Protein AF-A0AA35WTJ5-F1 (afdb_monomer_lite)

Structure (mmCIF, N/CA/C/O backbone):
data_AF-A0AA35WTJ5-F1
#
_entry.id   AF-A0AA35WTJ5-F1
#
loop_
_atom_site.group_PDB
_atom_site.id
_atom_site.type_symbol
_atom_site.label_atom_id
_atom_site.label_alt_id
_atom_site.label_comp_id
_atom_site.label_asym_id
_atom_site.label_entity_id
_atom_site.label_seq_id
_atom_site.pdbx_PDB_ins_code
_atom_site.Cartn_x
_atom_site.Cartn_y
_atom_site.Cartn_z
_atom_site.occupancy
_atom_site.B_iso_or_equiv
_atom_site.auth_seq_id
_atom_site.auth_comp_id
_atom_site.auth_asym_id
_atom_site.auth_atom_id
_atom_site.pdbx_PDB_model_num
ATOM 1 N N . MET A 1 1 ? 44.043 2.961 -10.944 1.00 50.78 1 MET A N 1
ATOM 2 C CA . MET A 1 1 ? 43.801 2.018 -9.835 1.00 50.78 1 MET A CA 1
ATOM 3 C C . MET A 1 1 ? 44.140 2.770 -8.561 1.00 50.78 1 MET A C 1
ATOM 5 O O . MET A 1 1 ? 45.284 3.173 -8.430 1.00 50.78 1 MET A O 1
ATOM 9 N N . VAL A 1 2 ? 43.153 3.090 -7.725 1.00 57.56 2 VAL A N 1
ATOM 10 C CA . VAL A 1 2 ? 43.364 3.704 -6.405 1.00 57.56 2 VAL A CA 1
ATOM 11 C C . VAL A 1 2 ? 42.423 2.985 -5.453 1.00 57.56 2 VAL A C 1
ATOM 13 O O . VAL A 1 2 ? 41.204 3.098 -5.578 1.00 57.56 2 VAL A O 1
ATOM 16 N N . GLU A 1 3 ? 43.023 2.190 -4.579 1.00 50.84 3 GLU A N 1
ATOM 17 C CA . GLU A 1 3 ? 42.400 1.591 -3.408 1.00 50.84 3 GLU A CA 1
ATOM 18 C C . GLU A 1 3 ? 41.961 2.717 -2.459 1.00 50.84 3 GLU A C 1
ATOM 20 O O . GLU A 1 3 ? 42.719 3.651 -2.196 1.00 50.84 3 GLU A O 1
ATOM 25 N N . ARG A 1 4 ? 40.717 2.663 -1.978 1.00 47.78 4 ARG A N 1
ATOM 26 C CA . ARG A 1 4 ? 40.232 3.489 -0.867 1.00 47.78 4 ARG A CA 1
ATOM 27 C C . ARG A 1 4 ? 39.766 2.540 0.227 1.00 47.78 4 ARG A C 1
ATOM 29 O O . ARG A 1 4 ? 38.769 1.846 0.047 1.00 47.78 4 ARG A O 1
ATOM 36 N N . GLU A 1 5 ? 40.529 2.502 1.312 1.00 46.56 5 GLU A N 1
ATOM 37 C CA . GLU A 1 5 ? 40.186 1.806 2.551 1.00 46.56 5 GLU A CA 1
ATOM 38 C C . GLU A 1 5 ? 38.901 2.396 3.170 1.00 46.56 5 GLU A C 1
ATOM 40 O O . GLU A 1 5 ? 38.706 3.616 3.118 1.00 46.56 5 GLU A O 1
ATOM 45 N N . PRO A 1 6 ? 38.010 1.570 3.745 1.00 48.75 6 PRO A N 1
ATOM 46 C CA . PRO A 1 6 ? 36.928 2.047 4.594 1.00 48.75 6 PRO A CA 1
ATOM 47 C C . PRO A 1 6 ? 37.474 2.346 5.99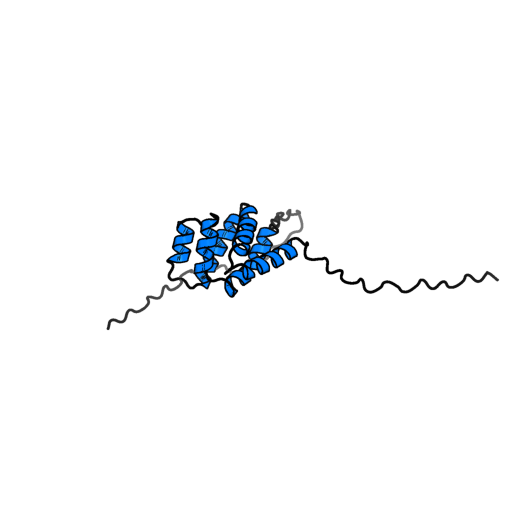9 1.00 48.75 6 PRO A C 1
ATOM 49 O O . PRO A 1 6 ? 37.915 1.438 6.696 1.00 48.75 6 PRO A O 1
ATOM 52 N N . GLU A 1 7 ? 37.447 3.610 6.429 1.00 51.72 7 GLU A N 1
ATOM 53 C CA . GLU A 1 7 ? 37.733 3.950 7.828 1.00 51.72 7 GLU A CA 1
ATOM 54 C C . GLU A 1 7 ? 36.606 3.441 8.746 1.00 51.72 7 GLU A C 1
ATOM 56 O O . GLU A 1 7 ? 35.436 3.811 8.615 1.00 51.72 7 GLU A O 1
ATOM 61 N N . ASP A 1 8 ? 37.011 2.571 9.671 1.00 55.59 8 ASP A N 1
ATOM 62 C CA . ASP A 1 8 ? 36.249 1.937 10.743 1.00 55.59 8 ASP A CA 1
ATOM 63 C C . ASP A 1 8 ?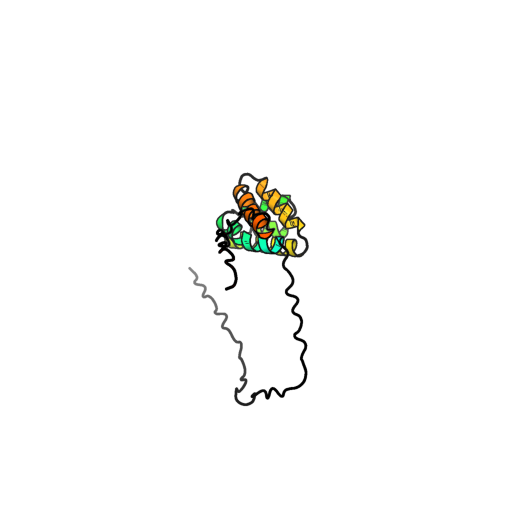 35.758 2.973 11.772 1.00 55.59 8 ASP A C 1
ATOM 65 O O . ASP A 1 8 ? 36.539 3.594 12.500 1.00 55.59 8 ASP A O 1
ATOM 69 N N . LEU A 1 9 ? 34.438 3.157 11.867 1.00 45.19 9 LEU A N 1
ATOM 70 C CA . LEU A 1 9 ? 33.807 3.988 12.896 1.00 45.19 9 LEU A CA 1
ATOM 71 C C . LEU A 1 9 ? 33.665 3.172 14.194 1.00 45.19 9 LEU A C 1
ATOM 73 O O . LEU A 1 9 ? 32.575 2.752 14.588 1.00 45.19 9 LEU A O 1
ATOM 77 N N . GLU A 1 10 ? 34.797 2.917 14.849 1.00 56.75 10 GLU A N 1
ATOM 78 C CA . GLU A 1 10 ? 34.858 2.155 16.094 1.00 56.75 10 GLU A CA 1
ATOM 79 C C . GLU A 1 10 ? 34.040 2.803 17.227 1.00 56.75 10 GLU A C 1
ATOM 81 O O . GLU A 1 10 ? 34.164 3.971 17.612 1.00 56.75 10 GLU A O 1
ATOM 86 N N . GLN A 1 11 ? 33.197 1.953 17.792 1.00 57.78 11 GLN A N 1
ATOM 87 C CA . GLN A 1 11 ? 32.188 2.175 18.806 1.00 57.78 11 GLN A CA 1
ATOM 88 C C . GLN A 1 11 ? 32.827 2.480 20.176 1.00 57.78 11 GLN A C 1
ATOM 90 O O . GLN A 1 11 ? 33.351 1.599 20.854 1.00 57.78 11 GLN A O 1
ATOM 95 N N . ARG A 1 12 ? 32.745 3.731 20.648 1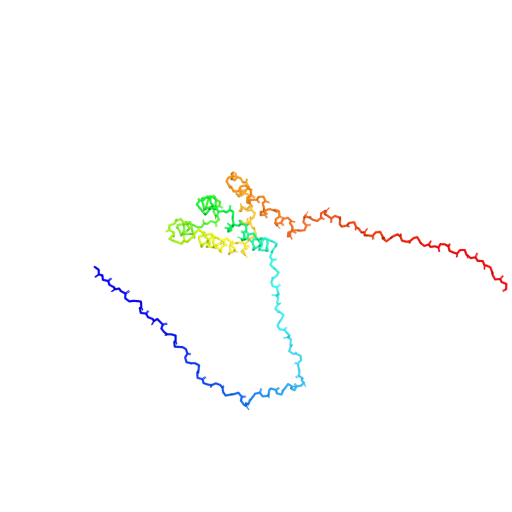.00 53.59 12 ARG A N 1
ATOM 96 C CA . ARG A 1 12 ? 33.168 4.118 22.010 1.00 53.59 12 ARG A CA 1
ATOM 97 C C . ARG A 1 12 ? 32.007 4.654 22.838 1.00 53.59 12 ARG A C 1
ATOM 99 O O . ARG A 1 12 ? 31.903 5.852 23.083 1.00 53.59 12 ARG A O 1
ATOM 106 N N . VAL A 1 13 ? 31.195 3.750 23.378 1.00 60.97 13 VAL A N 1
ATOM 107 C CA . VAL A 1 13 ? 30.380 4.051 24.565 1.00 60.97 13 VAL A CA 1
ATOM 108 C C . VAL A 1 13 ? 30.991 3.314 25.753 1.00 60.97 13 VAL A C 1
ATOM 110 O O . VAL A 1 13 ? 30.743 2.136 25.990 1.00 60.97 13 VAL A O 1
ATOM 113 N N . LYS A 1 14 ? 31.848 4.025 26.493 1.00 52.22 14 LYS A N 1
ATOM 114 C CA . LYS A 1 14 ? 32.381 3.586 27.788 1.00 52.22 14 LYS A CA 1
ATOM 115 C C . LYS A 1 14 ? 31.251 3.601 28.822 1.00 52.22 14 LYS A C 1
ATOM 117 O O . LYS A 1 14 ? 30.950 4.656 29.376 1.00 52.22 14 LYS A O 1
ATOM 122 N N . PHE A 1 15 ? 30.673 2.446 29.141 1.00 56.62 15 PHE A N 1
ATOM 123 C CA . PHE A 1 15 ? 29.900 2.295 30.374 1.00 56.62 15 PHE A CA 1
ATOM 124 C C . PHE A 1 15 ? 30.873 2.254 31.559 1.00 56.62 15 PHE A C 1
ATOM 126 O O . PHE A 1 15 ? 31.563 1.264 31.795 1.00 56.62 15 PHE A O 1
ATOM 133 N N . LYS A 1 16 ? 30.981 3.379 32.277 1.00 56.12 16 LYS A N 1
ATOM 134 C CA . LYS A 1 16 ? 31.644 3.434 33.585 1.00 56.12 16 LYS A CA 1
ATOM 135 C C . LYS A 1 16 ? 30.799 2.655 34.598 1.00 56.12 16 LYS A C 1
ATOM 137 O O . LYS A 1 16 ? 29.579 2.767 34.606 1.00 56.12 16 LYS A O 1
ATOM 142 N N . GLY A 1 17 ? 31.487 1.858 35.411 1.00 54.19 17 GLY A N 1
ATOM 143 C CA . GLY A 1 17 ? 30.931 0.799 36.244 1.00 54.19 17 GLY A CA 1
ATOM 144 C C . GLY A 1 17 ? 29.786 1.193 37.174 1.00 54.19 17 GLY A C 1
ATOM 145 O O . GLY A 1 17 ? 29.870 2.165 37.923 1.00 54.19 17 GLY A O 1
ATOM 146 N N . VAL A 1 18 ? 28.770 0.335 37.189 1.00 53.03 18 VAL A N 1
ATOM 147 C CA . VAL A 1 18 ? 27.834 0.179 38.302 1.00 53.03 18 VAL A CA 1
ATOM 148 C C . VAL A 1 18 ? 28.217 -1.131 38.992 1.00 53.03 18 VAL A C 1
ATOM 150 O O . VAL A 1 18 ? 28.192 -2.190 38.368 1.00 53.03 18 VAL A O 1
ATOM 153 N N . LYS A 1 19 ? 28.660 -1.051 40.252 1.00 59.91 19 LYS A N 1
ATOM 154 C CA . LYS A 1 19 ? 28.997 -2.225 41.072 1.00 59.91 19 LYS A CA 1
ATOM 155 C C . LYS A 1 19 ? 27.700 -2.937 41.508 1.00 59.91 19 LYS A C 1
ATOM 157 O O . LYS A 1 19 ? 26.795 -2.247 41.974 1.00 59.91 19 LYS A O 1
ATOM 162 N N . PRO A 1 20 ? 27.597 -4.273 41.403 1.00 57.00 20 PRO A N 1
ATOM 163 C CA . PRO A 1 20 ? 26.358 -5.016 41.642 1.00 57.00 20 PRO A CA 1
ATOM 164 C C . PRO A 1 20 ? 26.202 -5.533 43.087 1.00 57.00 20 PRO A C 1
ATOM 166 O O . PRO A 1 20 ? 25.668 -6.619 43.276 1.00 57.00 20 PRO A O 1
ATOM 169 N N . GLU A 1 21 ? 26.671 -4.811 44.111 1.00 51.47 21 GLU A N 1
ATOM 170 C CA . GLU A 1 21 ? 26.724 -5.363 45.484 1.00 51.47 21 GLU A CA 1
ATOM 171 C C . GLU A 1 21 ? 25.869 -4.650 46.544 1.00 51.47 21 GLU A C 1
ATOM 173 O O . GLU A 1 21 ? 25.900 -5.056 47.695 1.00 51.47 21 GLU A O 1
ATOM 178 N N . ASP A 1 22 ? 25.023 -3.674 46.195 1.00 47.41 22 ASP A N 1
ATOM 179 C CA . ASP A 1 22 ? 24.216 -2.976 47.219 1.00 47.41 22 ASP A CA 1
ATOM 180 C C . ASP A 1 22 ? 22.834 -2.502 46.733 1.00 47.41 22 ASP A C 1
ATOM 182 O O . ASP A 1 22 ? 22.426 -1.355 46.909 1.00 47.41 22 ASP A O 1
ATOM 186 N N . SER A 1 23 ? 22.052 -3.369 46.088 1.00 43.19 23 SER A N 1
ATOM 187 C CA . SER A 1 23 ? 20.638 -3.052 45.814 1.00 43.19 23 SER A CA 1
ATOM 188 C C . SER A 1 23 ? 19.716 -4.250 45.992 1.00 43.19 23 SER A C 1
ATOM 190 O O . SER A 1 23 ? 18.907 -4.592 45.134 1.00 43.19 23 SER A O 1
ATOM 192 N N . CYS A 1 24 ? 19.785 -4.855 47.177 1.00 54.97 24 CYS A N 1
ATOM 193 C CA . CYS A 1 24 ? 18.631 -5.550 47.735 1.00 54.97 24 CYS A CA 1
ATOM 194 C C . CYS A 1 24 ? 17.547 -4.509 48.047 1.00 54.97 24 CYS A C 1
ATOM 196 O O . CYS A 1 24 ? 17.547 -3.880 49.106 1.00 54.97 24 CYS A O 1
ATOM 198 N N . ILE A 1 25 ? 16.613 -4.311 47.117 1.00 53.78 25 ILE A N 1
ATOM 199 C CA . ILE A 1 25 ? 15.419 -3.502 47.364 1.00 53.78 25 ILE A CA 1
ATOM 200 C C . ILE A 1 25 ? 14.558 -4.270 48.375 1.00 53.78 25 ILE A C 1
ATOM 202 O O . ILE A 1 25 ? 13.895 -5.251 48.039 1.00 53.78 25 ILE A O 1
ATOM 206 N N . ARG A 1 26 ? 14.562 -3.834 49.640 1.00 51.00 26 ARG A N 1
ATOM 207 C CA . ARG A 1 26 ? 13.552 -4.238 50.626 1.00 51.00 26 ARG A CA 1
ATOM 208 C C . ARG A 1 26 ? 12.206 -3.686 50.163 1.00 51.00 26 ARG A C 1
ATOM 210 O O . ARG A 1 26 ? 11.901 -2.522 50.402 1.00 51.00 26 ARG A O 1
ATOM 217 N N . ILE A 1 27 ? 11.390 -4.516 49.518 1.00 48.34 27 ILE A N 1
ATOM 218 C CA . ILE A 1 27 ? 9.986 -4.187 49.258 1.00 48.34 27 ILE A CA 1
ATOM 219 C C . ILE A 1 27 ? 9.243 -4.306 50.593 1.00 48.34 27 ILE A C 1
ATOM 221 O O . ILE A 1 27 ? 8.704 -5.354 50.949 1.00 48.34 27 ILE A O 1
ATOM 225 N N . THR A 1 28 ? 9.262 -3.235 51.384 1.00 50.41 28 THR A N 1
ATOM 226 C CA . THR A 1 28 ? 8.400 -3.108 52.554 1.00 50.41 28 THR A CA 1
ATOM 227 C C . THR A 1 28 ? 6.977 -2.824 52.085 1.00 50.41 28 THR A C 1
ATOM 229 O O . THR A 1 28 ? 6.657 -1.823 51.449 1.00 50.41 28 THR A O 1
ATOM 232 N N . ARG A 1 29 ? 6.108 -3.779 52.395 1.00 62.91 29 ARG A N 1
ATOM 233 C CA . ARG A 1 29 ? 4.653 -3.747 52.269 1.00 62.91 29 ARG A CA 1
ATOM 234 C C . ARG A 1 29 ? 4.090 -2.444 52.859 1.00 62.91 29 ARG A C 1
ATOM 236 O O . ARG A 1 29 ? 4.004 -2.362 54.079 1.00 62.91 29 ARG A O 1
ATOM 243 N N . SER A 1 30 ? 3.726 -1.452 52.032 1.00 51.50 30 SER A N 1
ATOM 244 C CA . SER A 1 30 ? 2.616 -0.486 52.243 1.00 51.50 30 SER A CA 1
ATOM 245 C C . SER A 1 30 ? 2.663 0.716 51.288 1.00 51.50 30 SER A C 1
ATOM 247 O O . SER A 1 30 ? 3.357 1.695 51.538 1.00 51.50 30 SER A O 1
ATOM 249 N N . LYS A 1 31 ? 1.851 0.638 50.231 1.00 47.53 31 LYS A N 1
ATOM 250 C CA . LYS A 1 31 ? 0.993 1.673 49.613 1.00 47.53 31 LYS A CA 1
ATOM 251 C C . LYS A 1 31 ? 0.785 1.242 48.169 1.00 47.53 31 LYS A C 1
ATOM 253 O O . LYS A 1 31 ? 1.738 1.118 47.412 1.00 47.53 31 LYS A O 1
ATOM 258 N N . SER A 1 32 ? -0.466 0.941 47.840 1.00 50.41 32 SER A N 1
ATOM 259 C CA . SER A 1 32 ? -0.913 0.563 46.505 1.00 50.41 32 SER A CA 1
ATOM 260 C C . SER A 1 32 ? -0.488 1.648 45.514 1.00 50.41 32 SER A C 1
ATOM 262 O O . SER A 1 32 ? -1.122 2.698 45.430 1.00 50.41 32 SER A O 1
ATOM 264 N N . VAL A 1 33 ? 0.623 1.423 44.814 1.00 48.91 33 VAL A N 1
ATOM 265 C CA . VAL A 1 33 ? 1.014 2.228 43.662 1.00 48.91 33 VAL A CA 1
ATOM 266 C C . VAL A 1 33 ? -0.005 1.880 42.592 1.00 48.91 33 VAL A C 1
ATOM 268 O O . VAL A 1 33 ? -0.063 0.736 42.142 1.00 48.91 33 VAL A O 1
ATOM 271 N N . ALA A 1 34 ? -0.870 2.838 42.261 1.00 50.34 34 ALA A N 1
ATOM 272 C CA . ALA A 1 34 ? -1.707 2.739 41.082 1.00 50.34 34 ALA A CA 1
ATOM 273 C C . ALA A 1 34 ? -0.783 2.390 39.914 1.00 50.34 34 ALA A C 1
ATOM 275 O O . ALA A 1 34 ? 0.120 3.162 39.584 1.00 50.34 34 ALA A O 1
ATOM 276 N N . LEU A 1 35 ? -0.970 1.197 39.346 1.00 50.41 35 LEU A N 1
ATOM 277 C CA . LEU A 1 35 ? -0.385 0.861 38.060 1.00 50.41 35 LEU A CA 1
ATOM 278 C C . LEU A 1 35 ? -0.728 2.032 37.133 1.00 50.41 35 LEU A C 1
ATOM 280 O O . LEU A 1 35 ? -1.912 2.383 37.058 1.00 50.41 35 LEU A O 1
ATOM 284 N N . PRO A 1 36 ? 0.251 2.686 36.480 1.00 41.53 36 PRO A N 1
ATOM 285 C CA . PRO A 1 36 ? -0.085 3.608 35.417 1.00 41.53 36 PRO A CA 1
ATOM 286 C C . PRO A 1 36 ? -0.943 2.808 34.445 1.00 41.53 36 PRO A C 1
ATOM 288 O O . PRO A 1 36 ? -0.517 1.774 33.929 1.00 41.53 36 PRO A O 1
ATOM 291 N N . ASN A 1 37 ? -2.195 3.233 34.301 1.00 42.34 37 ASN A N 1
ATOM 292 C CA . ASN A 1 37 ? -3.131 2.685 33.345 1.00 42.34 37 ASN A CA 1
ATOM 293 C C . ASN A 1 37 ? -2.541 3.010 31.973 1.00 42.34 37 ASN A C 1
ATOM 295 O O . ASN A 1 37 ? -2.805 4.074 31.416 1.00 42.34 37 ASN A O 1
ATOM 299 N N . ILE A 1 38 ? -1.650 2.146 31.480 1.00 47.09 38 ILE A N 1
ATOM 300 C CA . ILE A 1 38 ? -1.222 2.144 30.091 1.00 47.09 38 ILE A CA 1
ATOM 301 C C . ILE A 1 38 ? -2.501 1.796 29.345 1.00 47.09 38 ILE A C 1
ATOM 303 O O . ILE A 1 38 ? -2.830 0.623 29.159 1.00 47.09 38 ILE A O 1
ATOM 307 N N . GLN A 1 39 ? -3.265 2.841 29.004 1.00 43.25 39 GLN A N 1
ATOM 308 C CA . GLN A 1 39 ? -4.254 2.814 27.948 1.00 43.25 39 GLN A CA 1
ATOM 309 C C . GLN A 1 39 ? -3.539 2.166 26.776 1.00 43.25 39 GLN A C 1
ATOM 311 O O . GLN A 1 39 ? -2.713 2.775 26.100 1.00 43.25 39 GLN A O 1
ATOM 316 N N . SER A 1 40 ? -3.802 0.877 26.611 1.00 48.81 40 SER A N 1
ATOM 317 C CA . SER A 1 40 ? -3.472 0.137 25.417 1.00 48.81 40 SER A CA 1
ATOM 318 C C . SER A 1 40 ? -4.306 0.820 24.348 1.00 48.81 40 SER A C 1
ATOM 320 O O . SER A 1 40 ? -5.502 0.551 24.245 1.00 48.81 40 SER A O 1
ATOM 322 N N . GLY A 1 41 ? -3.722 1.830 23.695 1.00 50.97 41 GLY A N 1
ATOM 323 C CA . GLY A 1 41 ? -4.385 2.626 22.674 1.00 50.97 41 GLY A CA 1
ATOM 324 C C . GLY A 1 41 ? -4.966 1.653 21.669 1.00 50.97 41 GLY A C 1
ATOM 325 O O . GLY A 1 41 ? -4.221 0.932 21.008 1.00 50.97 41 GLY A O 1
ATOM 326 N N . GLN A 1 42 ? -6.291 1.537 21.655 1.00 69.88 42 GLN A N 1
ATOM 327 C CA . GLN A 1 42 ? -6.968 0.583 20.796 1.00 69.88 42 GLN A CA 1
ATOM 328 C C . GLN A 1 42 ? -6.659 0.988 19.357 1.00 69.88 42 GLN A C 1
ATOM 330 O O . GLN A 1 42 ? -7.126 2.024 18.891 1.00 69.88 42 GLN A O 1
ATOM 335 N N . MET A 1 43 ? -5.817 0.205 18.680 1.00 72.25 43 MET A N 1
ATOM 336 C CA . MET A 1 43 ? -5.529 0.424 17.268 1.00 72.25 43 MET A CA 1
ATOM 337 C C . MET A 1 43 ? -6.824 0.285 16.475 1.00 72.25 43 MET A C 1
ATOM 339 O O . MET A 1 43 ? -7.567 -0.691 16.662 1.00 72.25 43 MET A O 1
ATOM 343 N N . SER A 1 44 ? -7.076 1.239 15.580 1.00 86.88 44 SER A N 1
ATOM 344 C CA . SER A 1 44 ? -8.247 1.181 14.712 1.00 86.88 44 SER A CA 1
ATOM 345 C C . SER A 1 44 ? -8.200 -0.072 13.835 1.00 86.88 44 SER A C 1
ATOM 347 O O . SER A 1 44 ? -7.145 -0.686 13.629 1.00 86.88 44 SER A O 1
ATOM 349 N N . VAL A 1 45 ? -9.363 -0.480 13.328 1.00 87.06 45 VAL A N 1
ATOM 350 C CA . VAL A 1 45 ? -9.466 -1.635 12.428 1.00 87.06 45 VAL A CA 1
ATOM 351 C C . VAL A 1 45 ? -8.623 -1.400 11.172 1.00 87.06 45 VAL A C 1
ATOM 353 O O . VAL A 1 45 ? -7.901 -2.293 10.743 1.00 87.06 45 VAL A O 1
ATOM 356 N N . GLU A 1 46 ? -8.621 -0.173 10.649 1.00 89.19 46 GLU A N 1
ATOM 357 C CA . GLU A 1 46 ? -7.823 0.257 9.499 1.00 89.19 46 GLU A CA 1
ATOM 358 C C . GLU A 1 46 ? -6.326 0.144 9.784 1.00 89.19 46 GLU A C 1
ATOM 360 O O . GLU A 1 46 ? -5.588 -0.375 8.955 1.00 89.19 46 GLU A O 1
ATOM 365 N N . GLN A 1 47 ? -5.861 0.567 10.965 1.00 86.69 47 GLN A N 1
ATOM 366 C CA . GLN A 1 47 ? -4.449 0.449 11.336 1.00 86.69 47 GLN A CA 1
ATOM 367 C C . GLN A 1 47 ? -4.014 -1.017 11.472 1.00 86.69 47 GLN A C 1
ATOM 369 O O . GLN A 1 47 ? -2.925 -1.386 11.025 1.00 86.69 47 GLN A O 1
ATOM 374 N N . ARG A 1 48 ? -4.854 -1.870 12.076 1.00 86.75 48 ARG A N 1
ATOM 375 C CA . ARG A 1 48 ? -4.578 -3.311 12.201 1.00 86.75 48 ARG A CA 1
ATOM 376 C C . ARG A 1 48 ? -4.557 -3.998 10.840 1.00 86.75 48 ARG A C 1
ATOM 378 O O . ARG A 1 48 ? -3.598 -4.709 10.535 1.00 86.75 48 ARG A O 1
ATOM 385 N N . ALA A 1 49 ? -5.560 -3.730 10.008 1.00 89.69 49 ALA A N 1
ATOM 386 C CA . ALA A 1 49 ? -5.630 -4.240 8.647 1.00 89.69 49 ALA A CA 1
ATOM 387 C C . ALA A 1 49 ? -4.425 -3.772 7.826 1.00 89.69 49 ALA A C 1
ATOM 389 O O . ALA A 1 49 ? -3.763 -4.597 7.199 1.00 89.69 49 ALA A O 1
ATOM 390 N N . PHE A 1 50 ? -4.069 -2.486 7.894 1.00 90.81 50 PHE A N 1
ATOM 391 C CA . PHE A 1 50 ? -2.930 -1.930 7.169 1.00 90.81 50 PHE A CA 1
ATOM 392 C C . PHE A 1 50 ? -1.621 -2.638 7.527 1.00 90.81 50 PHE A C 1
ATOM 394 O O . PHE A 1 50 ? -0.924 -3.106 6.628 1.00 90.81 50 PHE A O 1
ATOM 401 N N . ARG A 1 51 ? -1.337 -2.846 8.821 1.00 89.81 51 ARG A N 1
ATOM 402 C CA . ARG A 1 51 ? -0.143 -3.593 9.254 1.00 89.81 51 ARG A CA 1
ATOM 403 C C . ARG A 1 51 ? -0.111 -5.025 8.734 1.00 89.81 51 ARG A C 1
ATOM 405 O O . ARG A 1 51 ? 0.944 -5.490 8.310 1.00 89.81 51 ARG A O 1
ATOM 412 N N . ARG A 1 52 ? -1.250 -5.723 8.726 1.00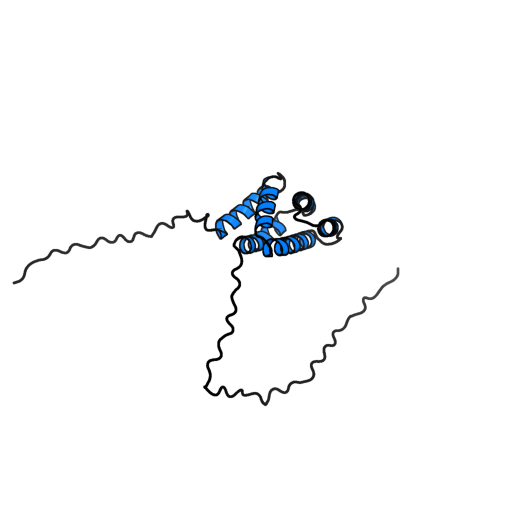 89.88 52 ARG A N 1
ATOM 413 C CA . ARG A 1 52 ? -1.346 -7.078 8.155 1.00 89.88 52 ARG A CA 1
ATOM 414 C C . ARG A 1 52 ? -1.147 -7.083 6.637 1.00 89.88 52 ARG A C 1
ATOM 416 O O . ARG A 1 52 ? -0.611 -8.045 6.095 1.00 89.88 52 ARG A O 1
ATOM 423 N N . CYS A 1 53 ? -1.525 -6.005 5.956 1.00 90.94 53 CYS A N 1
ATOM 424 C CA . CYS A 1 53 ? -1.382 -5.866 4.510 1.00 90.94 53 CYS A CA 1
ATOM 425 C C . CYS A 1 53 ? 0.049 -5.552 4.055 1.00 90.94 53 CYS A C 1
ATOM 427 O O . CYS A 1 53 ? 0.336 -5.733 2.875 1.00 90.94 53 CYS A O 1
ATOM 429 N N . HIS A 1 54 ? 0.965 -5.141 4.945 1.00 90.94 54 HIS A N 1
ATOM 430 C CA . HIS A 1 54 ? 2.353 -4.810 4.578 1.00 90.94 54 HIS A CA 1
ATOM 431 C C . HIS A 1 54 ? 3.038 -5.927 3.782 1.00 90.94 54 HIS A C 1
ATOM 433 O O . HIS A 1 54 ? 3.706 -5.653 2.789 1.00 90.94 54 HIS A O 1
ATOM 439 N N . GLN A 1 55 ? 2.834 -7.186 4.177 1.00 88.94 55 GLN A N 1
ATOM 440 C CA . GLN A 1 55 ? 3.416 -8.325 3.469 1.00 88.94 55 GLN A CA 1
ATOM 441 C C . GLN A 1 55 ? 2.871 -8.450 2.036 1.00 88.94 55 GLN A C 1
ATOM 443 O O . GLN A 1 55 ? 3.617 -8.748 1.112 1.00 88.94 55 GLN A O 1
ATOM 448 N N . VAL A 1 56 ? 1.585 -8.147 1.827 1.00 90.44 56 VAL A N 1
ATOM 449 C CA . VAL A 1 56 ? 0.950 -8.181 0.498 1.00 90.44 56 VAL A CA 1
ATOM 450 C C . VAL A 1 56 ? 1.571 -7.140 -0.435 1.00 90.44 56 VAL A C 1
ATOM 452 O O . VAL A 1 56 ? 1.781 -7.431 -1.611 1.00 90.44 56 VAL A O 1
ATOM 455 N N . PHE A 1 57 ? 1.900 -5.955 0.087 1.00 89.50 57 PHE A N 1
ATOM 456 C CA . PHE A 1 57 ? 2.599 -4.923 -0.678 1.00 89.50 57 PHE A CA 1
ATOM 457 C C . PHE A 1 57 ? 4.030 -5.335 -1.030 1.00 89.50 57 PHE A C 1
ATOM 459 O O . PHE A 1 57 ? 4.446 -5.141 -2.166 1.00 89.50 57 PHE A O 1
ATOM 466 N N . HIS A 1 58 ? 4.766 -5.935 -0.093 1.00 88.62 58 HIS A N 1
ATOM 467 C CA . HIS A 1 58 ? 6.139 -6.387 -0.346 1.00 88.62 58 HIS A CA 1
ATOM 468 C C . HIS A 1 58 ? 6.224 -7.521 -1.374 1.00 88.62 58 HIS A C 1
ATOM 470 O O . HIS A 1 58 ? 7.159 -7.544 -2.167 1.00 88.62 58 HIS A O 1
ATOM 476 N N . ASP A 1 59 ? 5.255 -8.437 -1.382 1.00 85.69 59 ASP A N 1
ATOM 477 C CA . ASP A 1 59 ? 5.310 -9.632 -2.234 1.00 85.69 59 ASP A CA 1
ATOM 478 C C . ASP A 1 59 ? 4.690 -9.436 -3.623 1.00 85.69 59 ASP A C 1
ATOM 480 O O . ASP A 1 59 ? 4.965 -10.213 -4.536 1.00 85.69 59 ASP A O 1
ATOM 484 N N . GLY A 1 60 ? 3.789 -8.462 -3.777 1.00 80.00 60 GLY A N 1
ATOM 485 C CA . GLY A 1 60 ? 2.895 -8.397 -4.936 1.00 80.00 60 GLY A CA 1
ATOM 486 C C . GLY A 1 60 ? 2.836 -7.058 -5.654 1.00 80.00 60 GLY A C 1
ATOM 487 O O . GLY A 1 60 ? 2.041 -6.937 -6.583 1.00 80.00 60 GLY A O 1
ATOM 488 N N . VAL A 1 61 ? 3.606 -6.053 -5.229 1.00 87.38 61 VAL A N 1
ATOM 489 C CA . VAL A 1 61 ? 3.474 -4.693 -5.759 1.00 87.38 61 VAL A CA 1
ATOM 490 C C . VAL A 1 61 ? 4.801 -4.153 -6.264 1.00 87.38 61 VAL A C 1
ATOM 492 O O . VAL A 1 61 ? 5.757 -4.000 -5.511 1.00 87.38 61 VAL A O 1
ATOM 495 N N . ASP A 1 62 ? 4.814 -3.778 -7.541 1.00 89.06 62 ASP A N 1
ATOM 496 C CA . ASP A 1 62 ? 5.876 -2.953 -8.102 1.00 89.06 62 ASP A CA 1
ATOM 497 C C . ASP A 1 62 ? 5.678 -1.483 -7.666 1.00 89.06 62 ASP A C 1
ATOM 499 O O . ASP A 1 62 ? 4.620 -0.893 -7.936 1.00 89.06 62 ASP A O 1
ATOM 503 N N . PRO A 1 63 ? 6.672 -0.854 -7.009 1.00 88.88 63 PRO A N 1
ATOM 504 C CA . PRO A 1 63 ? 6.584 0.541 -6.587 1.00 88.88 63 PRO A CA 1
ATOM 505 C C . PRO A 1 63 ? 6.363 1.501 -7.761 1.00 88.88 63 PRO A C 1
ATOM 507 O O . PRO A 1 63 ? 5.704 2.528 -7.586 1.00 88.88 63 PRO A O 1
ATOM 510 N N . SER A 1 64 ? 6.852 1.175 -8.960 1.00 88.75 64 SER A N 1
ATOM 511 C CA . SER A 1 64 ? 6.691 2.025 -10.150 1.00 88.75 64 SER A CA 1
ATOM 512 C C . SER A 1 64 ? 5.229 2.116 -10.593 1.00 88.75 64 SER A C 1
ATOM 514 O O . SER A 1 64 ? 4.788 3.167 -11.055 1.00 88.75 64 SER A O 1
ATOM 516 N N . SER A 1 65 ? 4.464 1.047 -10.374 1.00 89.69 65 SER A N 1
ATOM 517 C CA . SER A 1 65 ? 3.021 0.982 -10.617 1.00 89.69 65 SER A CA 1
ATOM 518 C C . SER A 1 65 ? 2.201 1.574 -9.461 1.00 89.69 65 SER A C 1
ATOM 520 O O . SER A 1 65 ? 1.167 2.197 -9.685 1.00 89.69 65 SER A O 1
ATOM 522 N N . LEU A 1 66 ? 2.667 1.433 -8.216 1.00 91.12 66 LEU A N 1
ATOM 523 C CA . LEU A 1 66 ? 1.955 1.900 -7.019 1.00 91.12 66 LEU A CA 1
ATOM 524 C C . LEU A 1 66 ? 2.020 3.420 -6.816 1.00 91.12 66 LEU A C 1
ATOM 526 O O . LEU A 1 66 ? 1.015 4.052 -6.482 1.00 91.12 66 LEU A O 1
ATOM 530 N N . VAL A 1 67 ? 3.200 4.020 -6.984 1.00 92.38 67 VAL A N 1
ATOM 531 C CA . VAL A 1 67 ? 3.433 5.439 -6.668 1.00 92.38 67 VAL A CA 1
ATOM 532 C C . VAL A 1 67 ? 2.527 6.386 -7.466 1.00 92.38 67 VAL A C 1
ATOM 534 O O . VAL A 1 67 ? 1.949 7.283 -6.845 1.00 92.38 67 VAL A O 1
ATOM 537 N N . PRO A 1 68 ? 2.345 6.227 -8.795 1.00 91.62 68 PRO A N 1
ATOM 538 C CA . PRO A 1 68 ? 1.453 7.091 -9.568 1.00 91.62 68 PRO A CA 1
ATOM 539 C C . PRO A 1 68 ? 0.009 7.043 -9.064 1.00 91.62 68 PRO A C 1
ATOM 541 O O . PRO A 1 68 ? -0.639 8.083 -8.945 1.00 91.62 68 PRO A O 1
ATOM 544 N N . VAL A 1 69 ? -0.468 5.849 -8.705 1.00 92.06 69 VAL A N 1
ATOM 545 C CA . VAL A 1 69 ? -1.833 5.616 -8.223 1.00 92.06 69 VAL A CA 1
ATOM 546 C C . VAL A 1 69 ? -2.051 6.328 -6.894 1.00 92.06 69 VAL A C 1
ATOM 548 O O . VAL A 1 69 ? -2.963 7.147 -6.774 1.00 92.06 69 VAL A O 1
ATOM 551 N N . LEU A 1 70 ? -1.174 6.102 -5.915 1.00 92.56 70 LEU A N 1
ATOM 552 C CA . LEU A 1 70 ? -1.275 6.747 -4.604 1.00 92.56 70 LEU A CA 1
ATOM 553 C C . LEU A 1 70 ? -1.125 8.272 -4.694 1.00 92.56 70 LEU A C 1
ATOM 555 O O . LEU A 1 70 ? -1.844 9.009 -4.016 1.00 92.56 70 LEU A O 1
ATOM 559 N N . TYR A 1 71 ? -0.235 8.761 -5.559 1.00 93.69 71 TYR A N 1
ATOM 560 C CA . TYR A 1 71 ? -0.062 10.194 -5.784 1.00 93.69 71 TYR A CA 1
ATOM 561 C C . TYR A 1 71 ? -1.304 10.838 -6.414 1.00 93.69 71 TYR A C 1
ATOM 563 O O . TYR A 1 71 ? -1.740 11.893 -5.957 1.00 93.69 71 TYR A O 1
ATOM 571 N N . SER A 1 72 ? -1.934 10.179 -7.394 1.00 92.50 72 SER A N 1
ATOM 572 C CA . SER A 1 72 ? -3.163 10.671 -8.039 1.00 92.50 72 SER A CA 1
ATOM 573 C C . SER A 1 72 ? -4.333 10.844 -7.063 1.00 92.50 72 SER A C 1
ATOM 575 O O . SER A 1 72 ? -5.211 11.675 -7.283 1.00 92.50 72 SER A O 1
ATOM 577 N N . LYS A 1 73 ? -4.331 10.087 -5.959 1.00 92.19 73 LYS A N 1
ATOM 578 C CA . LYS A 1 73 ? -5.324 10.166 -4.878 1.00 92.19 73 LYS A CA 1
ATOM 579 C C . LYS A 1 73 ? -4.881 11.048 -3.709 1.00 92.19 73 LYS A C 1
ATOM 581 O O . LYS A 1 73 ? -5.485 10.994 -2.642 1.00 92.19 73 LYS A O 1
ATOM 586 N N . SER A 1 74 ? -3.812 11.825 -3.890 1.00 91.44 74 SER A N 1
ATOM 587 C CA . SER A 1 74 ? -3.235 12.708 -2.868 1.00 91.44 74 SER A CA 1
ATOM 588 C C . SER A 1 74 ? -2.780 11.982 -1.592 1.00 91.44 74 SER A C 1
ATOM 590 O O . SER A 1 74 ? -2.610 12.602 -0.540 1.00 91.44 74 SER A O 1
ATOM 592 N N . LEU A 1 75 ? -2.528 10.670 -1.675 1.00 91.25 75 LEU A N 1
ATOM 593 C CA . LEU A 1 75 ? -2.038 9.853 -0.559 1.00 91.25 75 LEU A CA 1
ATOM 594 C C . LEU A 1 75 ? -0.522 9.959 -0.364 1.00 91.25 75 LEU A C 1
ATOM 596 O O . LEU A 1 75 ? -0.026 9.574 0.690 1.00 91.25 75 LEU A O 1
ATOM 600 N N . LEU A 1 76 ? 0.195 10.511 -1.345 1.00 92.25 76 LEU A N 1
ATOM 601 C CA . LEU A 1 76 ? 1.622 10.830 -1.270 1.00 92.25 76 LEU A CA 1
ATOM 602 C C . LEU A 1 76 ? 1.839 12.321 -1.525 1.00 92.25 76 LEU A C 1
ATOM 604 O O . LEU A 1 76 ? 1.164 12.917 -2.366 1.00 92.25 76 LEU A O 1
ATOM 608 N N . THR A 1 77 ? 2.777 12.935 -0.806 1.00 91.75 77 THR A N 1
ATOM 609 C CA . THR A 1 77 ? 3.268 14.280 -1.127 1.00 91.75 77 THR A CA 1
ATOM 610 C C . THR A 1 77 ? 4.174 14.230 -2.363 1.00 91.75 77 THR A C 1
ATOM 612 O O . THR A 1 77 ? 4.675 13.159 -2.725 1.00 91.75 77 THR A O 1
ATOM 615 N N . PRO A 1 78 ? 4.426 15.376 -3.024 1.00 91.31 78 PRO A N 1
ATOM 616 C CA . PRO A 1 78 ? 5.413 15.448 -4.099 1.00 91.31 78 PRO A CA 1
ATOM 617 C C . PRO A 1 78 ? 6.789 14.916 -3.675 1.00 91.31 78 PRO A C 1
ATOM 619 O O . PRO A 1 78 ? 7.378 14.127 -4.404 1.00 91.31 78 PRO A O 1
ATOM 622 N N . GLU A 1 79 ? 7.246 15.251 -2.464 1.00 90.56 79 GLU A N 1
ATOM 623 C CA . GLU A 1 79 ? 8.531 14.786 -1.926 1.00 90.56 79 GLU A CA 1
ATOM 624 C C . GLU A 1 79 ? 8.556 13.268 -1.687 1.00 90.56 79 GLU A C 1
ATOM 626 O O . GLU A 1 79 ? 9.547 12.600 -1.980 1.00 90.56 79 GLU A O 1
ATOM 631 N N . GLU A 1 80 ? 7.468 12.698 -1.157 1.00 91.25 80 GLU A N 1
ATOM 632 C CA . GLU A 1 80 ? 7.330 11.250 -0.950 1.00 91.25 80 GLU A CA 1
ATOM 633 C C . GLU A 1 80 ? 7.334 10.505 -2.288 1.00 91.25 80 GLU A C 1
ATOM 635 O O . GLU A 1 80 ? 8.001 9.479 -2.424 1.00 91.25 80 GLU A O 1
ATOM 640 N N . ARG A 1 81 ? 6.653 11.055 -3.301 1.00 91.69 81 ARG A N 1
ATOM 641 C CA . ARG A 1 81 ? 6.685 10.541 -4.674 1.00 91.69 81 ARG A CA 1
ATOM 642 C C . ARG A 1 81 ? 8.091 10.608 -5.263 1.00 91.69 81 ARG A C 1
ATOM 644 O O . ARG A 1 81 ? 8.548 9.624 -5.835 1.00 91.69 81 ARG A O 1
ATOM 651 N N . GLU A 1 82 ? 8.778 11.739 -5.144 1.00 88.69 82 GLU A N 1
ATOM 652 C CA . GLU A 1 82 ? 10.126 11.895 -5.690 1.00 88.69 82 GLU A CA 1
ATOM 653 C C . GLU A 1 82 ? 11.111 10.931 -5.040 1.00 88.69 82 GLU A C 1
ATOM 655 O O . GLU A 1 82 ? 11.855 10.268 -5.761 1.00 88.69 82 GLU A O 1
ATOM 660 N N . LYS A 1 83 ? 11.053 10.773 -3.712 1.00 86.94 83 LYS A N 1
ATOM 661 C CA . LYS A 1 83 ? 11.838 9.768 -2.984 1.00 86.94 83 LYS A CA 1
ATOM 662 C C . LYS A 1 83 ? 11.498 8.355 -3.433 1.00 86.94 83 LYS A C 1
ATOM 664 O O . LYS A 1 83 ? 12.397 7.545 -3.614 1.00 86.94 83 LYS A O 1
ATOM 669 N N . ALA A 1 84 ? 10.224 8.047 -3.647 1.00 86.62 84 ALA A N 1
ATOM 670 C CA . ALA A 1 84 ? 9.827 6.723 -4.098 1.00 86.62 84 ALA A CA 1
ATOM 671 C C . ALA A 1 84 ? 10.226 6.436 -5.557 1.00 86.62 84 ALA A C 1
ATOM 673 O O . ALA A 1 84 ? 10.402 5.274 -5.898 1.00 86.62 84 ALA A O 1
ATOM 674 N N . ILE A 1 85 ? 10.390 7.443 -6.422 1.00 85.38 85 ILE A N 1
ATOM 675 C CA . ILE A 1 85 ? 10.748 7.258 -7.844 1.00 85.38 85 ILE A CA 1
ATOM 676 C C . ILE A 1 85 ? 12.262 7.314 -8.082 1.00 85.38 85 ILE A C 1
ATOM 678 O O . ILE A 1 85 ? 12.781 6.486 -8.822 1.00 85.38 85 ILE A O 1
ATOM 682 N N . HIS A 1 86 ? 12.964 8.270 -7.473 1.00 80.19 86 HIS A N 1
ATOM 683 C CA . HIS A 1 86 ? 14.364 8.588 -7.793 1.00 80.19 86 HIS A CA 1
ATOM 684 C C . HIS A 1 86 ? 15.367 8.042 -6.774 1.00 80.19 86 HIS A C 1
ATOM 686 O O . HIS A 1 86 ? 16.566 8.294 -6.886 1.00 80.19 86 HIS A O 1
ATOM 692 N N . SER A 1 87 ? 14.895 7.322 -5.758 1.00 82.44 87 SER A N 1
ATOM 693 C CA . SER A 1 87 ? 15.783 6.659 -4.813 1.00 82.44 87 SER A CA 1
ATOM 694 C C . SER A 1 87 ? 16.526 5.507 -5.488 1.00 82.44 87 SER A C 1
ATOM 696 O O . SER A 1 87 ? 15.931 4.711 -6.208 1.00 82.44 87 SER A O 1
ATOM 698 N N . THR A 1 88 ? 17.820 5.384 -5.192 1.00 84.50 88 THR A N 1
ATOM 699 C CA . THR A 1 88 ? 18.644 4.213 -5.532 1.00 84.50 88 THR A CA 1
ATOM 700 C C . THR A 1 88 ? 18.359 3.006 -4.631 1.00 84.50 88 THR A C 1
ATOM 702 O O . THR A 1 88 ? 19.036 1.986 -4.741 1.00 84.50 88 THR A O 1
ATOM 705 N N . ALA A 1 89 ? 17.394 3.127 -3.715 1.00 86.12 89 ALA A N 1
ATOM 706 C CA . ALA A 1 89 ? 16.986 2.059 -2.819 1.00 86.12 89 ALA A CA 1
ATOM 707 C C . ALA A 1 89 ? 16.302 0.914 -3.576 1.00 86.12 89 ALA A C 1
ATOM 709 O O . ALA A 1 89 ? 15.690 1.103 -4.629 1.00 86.12 89 ALA A O 1
ATOM 710 N N . THR A 1 90 ? 16.377 -0.280 -3.000 1.00 89.00 90 THR A N 1
ATOM 711 C CA . THR A 1 90 ? 15.711 -1.475 -3.524 1.00 89.00 90 THR A CA 1
ATOM 712 C C . THR A 1 90 ? 14.194 -1.290 -3.555 1.00 89.00 90 THR A C 1
ATOM 714 O O . THR A 1 90 ? 13.633 -0.533 -2.759 1.00 89.00 90 THR A O 1
ATOM 717 N N . ASP A 1 91 ? 13.489 -2.019 -4.423 1.00 89.06 91 ASP A N 1
ATOM 718 C CA . ASP A 1 91 ? 12.022 -1.929 -4.501 1.00 89.06 91 ASP A CA 1
ATOM 719 C C . ASP A 1 91 ? 11.347 -2.191 -3.153 1.00 89.06 91 ASP A C 1
ATOM 721 O O . ASP A 1 91 ? 10.404 -1.498 -2.778 1.00 89.06 91 ASP A O 1
ATOM 725 N N . ARG A 1 92 ? 11.911 -3.104 -2.358 1.00 88.00 92 ARG A N 1
ATOM 726 C CA . ARG A 1 92 ? 11.462 -3.381 -0.992 1.00 88.00 92 ARG A CA 1
ATOM 727 C C . ARG A 1 92 ? 11.578 -2.164 -0.073 1.00 88.00 92 ARG A C 1
ATOM 729 O O . ARG A 1 92 ? 10.656 -1.871 0.684 1.00 88.00 92 ARG A O 1
ATOM 736 N N . GLU A 1 93 ? 12.694 -1.445 -0.120 1.00 89.81 93 GLU A N 1
ATOM 737 C CA . GLU A 1 93 ? 12.897 -0.227 0.673 1.00 89.81 93 GLU A CA 1
ATOM 738 C C . GLU A 1 93 ? 11.995 0.916 0.194 1.00 89.81 93 GLU A C 1
ATOM 740 O O . GLU A 1 93 ? 11.444 1.654 1.013 1.00 89.81 93 GLU A O 1
ATOM 745 N N . ARG A 1 94 ? 11.784 1.031 -1.123 1.00 90.38 94 ARG A N 1
ATOM 746 C CA . ARG A 1 94 ? 10.860 2.004 -1.724 1.00 90.38 94 ARG A CA 1
ATOM 747 C C . ARG A 1 94 ? 9.425 1.750 -1.257 1.00 90.38 94 ARG A C 1
ATOM 749 O O . ARG A 1 94 ? 8.775 2.672 -0.767 1.00 90.38 94 ARG A O 1
ATOM 756 N N . ILE A 1 95 ? 8.959 0.501 -1.323 1.00 91.62 95 ILE A N 1
ATOM 757 C CA . ILE A 1 95 ? 7.655 0.081 -0.790 1.00 91.62 95 ILE A CA 1
ATOM 758 C C . ILE A 1 95 ? 7.579 0.347 0.714 1.00 91.62 95 ILE A C 1
ATOM 760 O O . ILE A 1 95 ? 6.601 0.927 1.180 1.00 91.62 95 ILE A O 1
ATOM 764 N N . GLN A 1 96 ? 8.620 0.015 1.481 1.00 91.19 96 GLN A N 1
ATOM 765 C CA . GLN A 1 96 ? 8.640 0.268 2.921 1.00 91.19 96 GLN A CA 1
ATOM 766 C C . GLN A 1 96 ? 8.471 1.758 3.252 1.00 91.19 96 GLN A C 1
ATOM 768 O O . GLN A 1 96 ? 7.696 2.099 4.146 1.00 91.19 96 GLN A O 1
ATOM 773 N N . ALA A 1 97 ? 9.147 2.649 2.522 1.00 89.94 97 ALA A N 1
ATOM 774 C CA . ALA A 1 97 ? 9.019 4.091 2.710 1.00 89.94 97 ALA A CA 1
ATOM 775 C C . ALA A 1 97 ? 7.592 4.588 2.419 1.00 89.94 97 ALA A C 1
ATOM 777 O O . ALA A 1 97 ? 7.042 5.367 3.201 1.00 89.94 97 ALA A O 1
ATOM 778 N N . ILE A 1 98 ? 6.970 4.094 1.342 1.00 92.25 98 ILE A N 1
ATOM 779 C CA . ILE A 1 98 ? 5.572 4.389 0.987 1.00 92.25 98 ILE A CA 1
ATOM 780 C C . ILE A 1 98 ? 4.626 3.914 2.095 1.00 92.25 98 ILE A C 1
ATOM 782 O O . ILE A 1 98 ? 3.768 4.673 2.543 1.00 92.25 98 ILE A O 1
ATOM 786 N N . LEU A 1 99 ? 4.799 2.681 2.579 1.00 92.06 99 LEU A N 1
ATOM 787 C CA . LEU A 1 99 ? 3.967 2.121 3.644 1.00 92.06 99 LEU A CA 1
ATOM 788 C C . LEU A 1 99 ? 4.090 2.922 4.938 1.00 92.06 99 LEU A C 1
ATOM 790 O O . LEU A 1 99 ? 3.083 3.206 5.576 1.00 92.06 99 LEU A O 1
ATOM 794 N N . THR A 1 100 ? 5.297 3.353 5.307 1.00 91.12 100 THR A N 1
ATOM 795 C CA . THR A 1 100 ? 5.502 4.207 6.486 1.00 91.12 100 THR A CA 1
ATOM 796 C C . THR A 1 100 ? 4.836 5.578 6.335 1.00 91.12 100 THR A C 1
ATOM 798 O O . THR A 1 100 ? 4.268 6.085 7.304 1.00 91.12 100 THR A O 1
ATOM 801 N N . ALA A 1 101 ? 4.859 6.180 5.141 1.00 90.25 101 ALA A N 1
ATOM 802 C CA . ALA A 1 101 ? 4.143 7.428 4.870 1.00 90.25 101 ALA A CA 1
ATOM 803 C C . ALA A 1 101 ? 2.618 7.254 4.999 1.00 90.25 101 ALA A C 1
ATOM 805 O O . ALA A 1 101 ? 1.944 8.062 5.643 1.00 90.25 101 ALA A O 1
ATOM 806 N N . LEU A 1 102 ? 2.081 6.163 4.450 1.00 90.69 102 LEU A N 1
ATOM 807 C CA . LEU A 1 102 ? 0.662 5.822 4.540 1.00 90.69 102 LEU A CA 1
ATOM 808 C C . LEU A 1 102 ? 0.227 5.502 5.976 1.00 90.69 102 LEU A C 1
ATOM 810 O O . LEU A 1 102 ? -0.800 6.016 6.413 1.00 90.69 102 LEU A O 1
ATOM 814 N N . GLU A 1 103 ? 1.009 4.731 6.740 1.00 91.00 103 GLU A N 1
ATOM 815 C CA . GLU A 1 103 ? 0.691 4.378 8.134 1.00 91.00 103 GLU A CA 1
ATOM 816 C C . GLU A 1 103 ? 0.525 5.632 8.998 1.00 91.00 103 GLU A C 1
ATOM 818 O O . GLU A 1 103 ? -0.420 5.733 9.781 1.00 91.00 103 GLU A O 1
ATOM 823 N N . ARG A 1 104 ? 1.403 6.628 8.812 1.00 89.19 104 ARG A N 1
ATOM 824 C CA . ARG A 1 104 ? 1.312 7.915 9.515 1.00 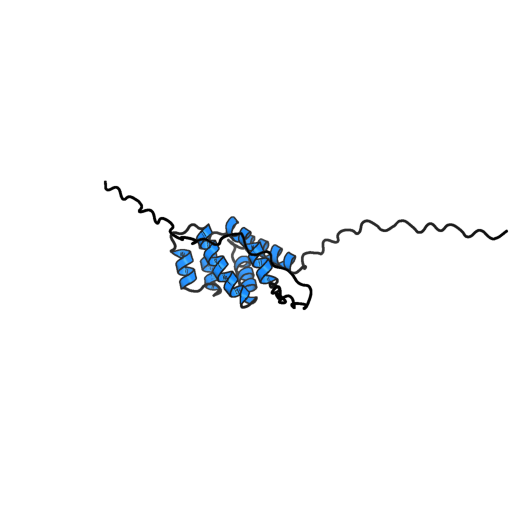89.19 104 ARG A CA 1
ATOM 825 C C . ARG A 1 104 ? -0.003 8.629 9.222 1.00 89.19 104 ARG A C 1
ATOM 827 O O . ARG A 1 104 ? -0.618 9.141 10.148 1.00 89.19 104 ARG A O 1
ATOM 834 N N . ARG A 1 105 ? -0.453 8.635 7.966 1.00 87.75 105 ARG A N 1
ATOM 835 C CA . ARG A 1 105 ? -1.717 9.272 7.561 1.00 87.75 105 ARG A CA 1
ATOM 836 C C . ARG A 1 105 ? -2.933 8.508 8.082 1.00 87.75 105 ARG A C 1
ATOM 838 O O . ARG A 1 105 ? -3.843 9.128 8.619 1.00 87.75 105 ARG A O 1
ATOM 845 N N . ILE A 1 106 ? -2.912 7.177 7.992 1.00 88.19 106 ILE A N 1
ATOM 846 C CA . ILE A 1 106 ? -3.978 6.296 8.503 1.00 88.19 106 ILE A CA 1
ATOM 847 C C . ILE A 1 106 ? -4.113 6.421 10.026 1.00 88.19 106 ILE A C 1
ATOM 849 O O . ILE A 1 106 ? -5.197 6.291 10.585 1.00 88.19 106 ILE A O 1
ATOM 853 N N . SER A 1 107 ? -3.006 6.695 10.718 1.00 84.69 107 SER A N 1
ATOM 854 C CA . SER A 1 107 ? -3.032 6.938 12.156 1.00 84.69 107 SER A CA 1
ATOM 855 C C . SER A 1 107 ? -3.671 8.266 12.554 1.00 84.69 107 SER A C 1
ATOM 857 O O . SER A 1 107 ? -4.021 8.415 13.724 1.00 84.69 107 SER A O 1
ATOM 859 N N . ILE A 1 108 ? -3.781 9.221 11.630 1.00 85.81 108 ILE A N 1
ATOM 860 C CA . ILE A 1 108 ? -4.424 10.515 11.875 1.00 85.81 108 ILE A CA 1
ATOM 861 C C . ILE A 1 108 ? -5.914 10.404 11.538 1.00 85.81 108 ILE A C 1
ATOM 863 O O . ILE A 1 108 ? -6.750 10.826 12.331 1.00 85.81 108 ILE A O 1
ATOM 867 N N . GLU A 1 109 ? -6.251 9.783 10.404 1.00 83.06 109 GLU A N 1
ATOM 868 C CA . GLU A 1 109 ? -7.631 9.569 9.959 1.00 83.06 109 GLU A CA 1
ATOM 869 C C . GLU A 1 109 ? -7.787 8.201 9.277 1.00 83.06 109 GLU A C 1
ATOM 871 O O . GLU A 1 109 ? -6.860 7.753 8.611 1.00 83.06 109 GLU A O 1
ATOM 876 N N . PRO A 1 110 ? -8.958 7.542 9.352 1.00 79.12 110 PRO A N 1
ATOM 877 C CA . PRO A 1 110 ? -9.200 6.256 8.683 1.00 79.12 110 PRO A CA 1
ATOM 878 C C . PRO A 1 110 ? -9.437 6.385 7.165 1.00 79.12 110 PRO A C 1
ATOM 880 O O . PRO A 1 110 ? -9.241 5.430 6.411 1.00 79.12 110 PRO A O 1
ATOM 883 N N . THR A 1 111 ? -9.836 7.567 6.685 1.00 85.94 111 THR A N 1
ATOM 884 C CA . THR A 1 111 ? -10.151 7.862 5.273 1.00 85.94 111 THR A CA 1
ATOM 885 C C . THR A 1 111 ? -9.055 7.457 4.271 1.00 85.94 111 THR A C 1
ATOM 887 O O . THR A 1 111 ? -9.394 6.838 3.260 1.00 85.94 111 THR A O 1
ATOM 890 N N . PRO A 1 112 ? -7.753 7.722 4.515 1.00 88.31 112 PRO A N 1
ATOM 891 C CA . PRO A 1 112 ? -6.667 7.358 3.607 1.00 88.31 112 PRO A CA 1
ATOM 892 C C . PRO A 1 112 ? -6.590 5.857 3.311 1.00 88.31 112 PRO A C 1
ATOM 894 O O . PRO A 1 112 ? -6.228 5.486 2.197 1.00 88.31 112 PRO A O 1
ATOM 897 N N . PHE A 1 113 ? -6.969 4.993 4.260 1.00 89.50 113 PHE A N 1
ATOM 898 C CA . PHE A 1 113 ? -6.985 3.544 4.043 1.00 89.50 113 PHE A CA 1
ATOM 899 C C . PHE A 1 113 ? -8.067 3.140 3.034 1.00 89.50 113 PHE A C 1
ATOM 901 O O . PHE A 1 113 ? -7.788 2.422 2.076 1.00 89.50 113 PHE A O 1
ATOM 908 N N . ASN A 1 114 ? -9.289 3.655 3.198 1.00 89.12 114 ASN A N 1
ATOM 909 C CA . ASN A 1 114 ? -10.397 3.374 2.280 1.00 89.12 114 ASN A CA 1
ATOM 910 C C . ASN A 1 114 ? -10.141 3.954 0.881 1.00 89.12 114 ASN A C 1
ATOM 912 O O . ASN A 1 114 ? -10.429 3.303 -0.122 1.00 89.12 114 ASN A O 1
ATOM 916 N N . VAL A 1 115 ? -9.551 5.153 0.808 1.00 91.56 115 VAL A N 1
ATOM 917 C CA . VAL A 1 115 ? -9.138 5.769 -0.463 1.00 91.56 115 VAL A CA 1
ATOM 918 C C . VAL A 1 115 ? -8.053 4.937 -1.142 1.00 91.56 115 VAL A C 1
ATOM 920 O O . VAL A 1 115 ? -8.141 4.701 -2.345 1.00 91.56 115 VAL A O 1
ATOM 923 N N . MET A 1 116 ? -7.062 4.450 -0.388 1.00 93.31 116 MET A N 1
ATOM 924 C CA . MET A 1 116 ? -6.031 3.551 -0.908 1.00 93.31 116 MET A CA 1
ATOM 925 C C . MET A 1 116 ? -6.655 2.271 -1.459 1.00 93.31 116 MET A C 1
ATOM 927 O O . MET A 1 116 ? -6.348 1.883 -2.581 1.00 93.31 116 MET A O 1
ATOM 931 N N . LEU A 1 117 ? -7.549 1.634 -0.702 1.00 91.69 117 LEU A N 1
ATOM 932 C CA . LEU A 1 117 ? -8.182 0.391 -1.124 1.00 91.69 117 LEU A CA 1
ATOM 933 C C . LEU A 1 117 ? -8.967 0.571 -2.432 1.00 91.69 117 LEU A C 1
ATOM 935 O O . LEU A 1 117 ? -8.761 -0.190 -3.374 1.00 91.69 117 LEU A O 1
ATOM 939 N N . ALA A 1 118 ? -9.789 1.619 -2.522 1.00 91.31 118 ALA A N 1
ATOM 940 C CA . ALA A 1 118 ? -10.538 1.933 -3.737 1.00 91.31 118 ALA A CA 1
ATOM 941 C C . ALA A 1 118 ? -9.616 2.215 -4.937 1.00 91.31 118 ALA A C 1
ATOM 943 O O . ALA A 1 118 ? -9.919 1.811 -6.057 1.00 91.31 118 ALA A O 1
ATOM 944 N N . ALA A 1 119 ? -8.480 2.881 -4.705 1.00 91.88 119 ALA A N 1
ATOM 945 C CA . ALA A 1 119 ? -7.496 3.164 -5.745 1.00 91.88 119 ALA A CA 1
ATOM 946 C C . ALA A 1 119 ? -6.843 1.886 -6.289 1.00 91.88 119 ALA A C 1
ATOM 948 O O . ALA A 1 119 ? -6.668 1.748 -7.496 1.00 91.88 119 ALA A O 1
ATOM 949 N N . LEU A 1 120 ? -6.517 0.937 -5.408 1.00 91.25 120 LEU A N 1
ATOM 950 C CA . LEU A 1 120 ? -5.942 -0.347 -5.806 1.00 91.25 120 LEU A CA 1
ATOM 951 C C . LEU A 1 120 ? -6.953 -1.203 -6.578 1.00 91.25 120 LEU A C 1
ATOM 953 O O . LEU A 1 120 ? -6.574 -1.849 -7.547 1.00 91.25 120 LEU A O 1
ATOM 957 N N . GLU A 1 121 ? -8.235 -1.186 -6.197 1.00 91.19 121 GLU A N 1
ATOM 958 C CA . GLU A 1 121 ? -9.295 -1.908 -6.918 1.00 91.19 121 GLU A CA 1
ATOM 959 C C . GLU A 1 121 ? -9.573 -1.321 -8.315 1.00 91.19 121 GLU A C 1
ATOM 961 O O . GLU A 1 121 ? -9.898 -2.075 -9.235 1.00 91.19 121 GLU A O 1
ATOM 966 N N . SER A 1 122 ? -9.425 -0.002 -8.503 1.00 88.94 122 SER A N 1
ATOM 967 C CA . SER A 1 122 ? -9.668 0.653 -9.799 1.00 88.94 122 SER A CA 1
ATOM 968 C C . SER A 1 122 ? -8.579 0.420 -10.847 1.00 88.94 122 SER A C 1
ATOM 970 O O . SER A 1 122 ? -8.823 0.634 -12.031 1.00 88.94 122 SER A O 1
ATOM 972 N N . GLU A 1 123 ? -7.390 -0.013 -10.431 1.00 88.88 123 GLU A N 1
ATOM 973 C CA . GLU A 1 123 ? -6.224 -0.134 -11.304 1.00 88.88 123 GLU A CA 1
ATOM 974 C C . GLU A 1 123 ? -5.985 -1.598 -11.694 1.00 88.88 123 GLU A C 1
ATOM 976 O O . GLU A 1 123 ? -5.696 -2.414 -10.817 1.00 88.88 123 GLU A O 1
ATOM 981 N N . PRO A 1 124 ? -6.034 -1.972 -12.987 1.00 85.50 124 PRO A N 1
ATOM 982 C CA . PRO A 1 124 ? -5.934 -3.373 -13.409 1.00 85.50 124 PRO A CA 1
ATOM 983 C C . PRO A 1 124 ? -4.659 -4.077 -12.928 1.00 85.50 124 PRO A C 1
ATOM 985 O O . PRO A 1 124 ? -4.701 -5.251 -12.566 1.00 85.50 124 PRO A O 1
ATOM 988 N N . ALA A 1 125 ? -3.537 -3.352 -12.880 1.00 86.94 125 ALA A N 1
ATOM 989 C CA . ALA A 1 125 ? -2.246 -3.882 -12.442 1.00 86.94 125 ALA A CA 1
ATOM 990 C C . ALA A 1 125 ? -2.194 -4.190 -10.933 1.00 86.94 125 ALA A C 1
ATOM 992 O O . ALA A 1 125 ? -1.407 -5.030 -10.504 1.00 86.94 125 ALA A O 1
ATOM 993 N N . LEU A 1 126 ? -3.028 -3.525 -10.127 1.00 88.69 126 LEU A N 1
ATOM 994 C CA . LEU A 1 126 ? -3.033 -3.626 -8.664 1.00 88.69 126 LEU A CA 1
ATOM 995 C C . LEU A 1 126 ? -4.334 -4.228 -8.114 1.00 88.69 126 LEU A C 1
ATOM 997 O O . LEU A 1 126 ? -4.425 -4.497 -6.919 1.00 88.69 126 LEU A O 1
ATOM 1001 N N . ASN A 1 127 ? -5.314 -4.504 -8.973 1.00 90.31 127 ASN A N 1
ATOM 1002 C CA . ASN A 1 127 ? -6.642 -4.984 -8.603 1.00 90.31 127 ASN A CA 1
ATOM 1003 C C . ASN A 1 127 ? -6.587 -6.283 -7.775 1.00 90.31 127 ASN A C 1
ATOM 1005 O O . ASN A 1 127 ? -7.242 -6.389 -6.737 1.00 90.31 127 ASN A O 1
ATOM 1009 N N . ALA A 1 128 ? -5.720 -7.231 -8.150 1.00 89.31 128 ALA A N 1
ATOM 1010 C CA . ALA A 1 128 ? -5.510 -8.460 -7.381 1.00 89.31 128 ALA A CA 1
ATOM 1011 C C . ALA A 1 128 ? -4.987 -8.184 -5.958 1.00 89.31 128 ALA A C 1
ATOM 1013 O O . ALA A 1 128 ? -5.387 -8.846 -4.999 1.00 89.31 128 ALA A O 1
ATOM 1014 N N . VAL A 1 129 ? -4.118 -7.182 -5.802 1.00 90.44 129 VAL A N 1
ATOM 1015 C CA . VAL A 1 129 ? -3.620 -6.728 -4.497 1.00 90.44 129 VAL A CA 1
ATOM 1016 C C . VAL A 1 129 ? -4.733 -6.026 -3.720 1.00 90.44 129 VAL A C 1
ATOM 1018 O O . VAL A 1 129 ? -4.926 -6.331 -2.544 1.00 90.44 129 VAL A O 1
ATOM 1021 N N . GLY A 1 130 ? -5.521 -5.169 -4.377 1.00 90.81 130 GLY A N 1
ATOM 1022 C CA . GLY A 1 130 ? -6.699 -4.520 -3.799 1.00 90.81 130 GLY A CA 1
ATOM 1023 C C . GLY A 1 130 ? -7.687 -5.529 -3.206 1.00 90.81 130 GLY A C 1
ATOM 1024 O O . GLY A 1 130 ? -8.033 -5.429 -2.031 1.00 90.81 130 GLY A O 1
ATOM 1025 N N . HIS A 1 131 ? -8.051 -6.575 -3.953 1.00 91.88 131 HIS A N 1
ATOM 1026 C CA . HIS A 1 131 ? -8.928 -7.640 -3.453 1.00 91.88 131 HIS A CA 1
ATOM 1027 C C . HIS A 1 131 ? -8.339 -8.403 -2.259 1.00 91.88 131 HIS A C 1
ATOM 1029 O O . HIS A 1 131 ? -9.067 -8.722 -1.316 1.00 91.88 131 HIS A O 1
ATOM 1035 N N . ARG A 1 132 ? -7.026 -8.671 -2.252 1.00 90.38 132 ARG A N 1
ATOM 1036 C CA . ARG A 1 132 ? -6.355 -9.323 -1.113 1.00 90.38 132 ARG A CA 1
ATOM 1037 C C . ARG A 1 132 ? -6.373 -8.447 0.140 1.00 90.38 132 ARG A C 1
ATOM 1039 O O . ARG A 1 132 ? -6.651 -8.950 1.224 1.00 90.38 132 ARG A O 1
ATOM 1046 N N . ILE A 1 133 ? -6.108 -7.151 -0.002 1.00 91.31 133 ILE A N 1
ATOM 1047 C CA . ILE A 1 133 ? -6.139 -6.181 1.104 1.00 91.31 133 ILE A CA 1
ATOM 1048 C C . ILE A 1 133 ? -7.563 -6.036 1.646 1.00 91.31 133 ILE A C 1
ATOM 1050 O O . ILE A 1 133 ? -7.758 -6.023 2.860 1.00 91.31 133 ILE A O 1
ATOM 1054 N N . LYS A 1 134 ? -8.566 -5.999 0.765 1.00 90.31 134 LYS A N 1
ATOM 1055 C CA . LYS A 1 134 ? -9.979 -5.963 1.154 1.00 90.31 134 LYS A CA 1
ATOM 1056 C C . LYS A 1 134 ? -10.390 -7.179 1.965 1.00 90.31 134 LYS A C 1
ATOM 1058 O O . LYS A 1 134 ? -11.014 -7.018 3.004 1.00 90.31 134 LYS A O 1
ATOM 1063 N N . ALA A 1 135 ? -9.979 -8.374 1.538 1.00 90.00 135 ALA A N 1
ATOM 1064 C CA . ALA A 1 135 ? -10.251 -9.599 2.281 1.00 90.00 135 ALA A CA 1
ATOM 1065 C C . ALA A 1 135 ? -9.669 -9.545 3.706 1.00 90.00 135 ALA A C 1
ATOM 1067 O O . ALA A 1 135 ? -10.344 -9.934 4.657 1.00 90.00 135 ALA A O 1
ATOM 1068 N N . ILE A 1 136 ? -8.456 -9.000 3.871 1.00 90.69 136 ILE A N 1
ATOM 1069 C CA . ILE A 1 136 ? -7.847 -8.791 5.195 1.00 90.69 136 ILE A CA 1
ATOM 1070 C C . ILE A 1 136 ? -8.648 -7.770 6.016 1.00 90.69 136 ILE A C 1
ATOM 1072 O O . ILE A 1 136 ? -8.879 -7.985 7.205 1.00 90.69 136 ILE A O 1
ATOM 1076 N N . TYR A 1 137 ? -9.089 -6.670 5.402 1.00 89.31 137 TYR A N 1
ATOM 1077 C CA . TYR A 1 137 ? -9.908 -5.661 6.077 1.00 89.31 137 TYR A CA 1
ATOM 1078 C C . TYR A 1 137 ? -11.267 -6.219 6.527 1.00 89.31 137 TYR A C 1
ATOM 1080 O O . TYR A 1 137 ? -11.655 -6.024 7.676 1.00 89.31 137 TYR A O 1
ATOM 1088 N N . ASP A 1 138 ? -11.960 -6.973 5.673 1.00 88.62 138 ASP A N 1
ATOM 1089 C CA . ASP A 1 138 ? -13.246 -7.599 5.997 1.00 88.62 138 ASP A CA 1
ATOM 1090 C C . ASP A 1 138 ? -13.121 -8.647 7.122 1.00 88.62 138 ASP A C 1
ATOM 1092 O O . ASP A 1 138 ? -14.030 -8.781 7.952 1.00 88.62 138 ASP A O 1
ATOM 1096 N N . GLU A 1 139 ? -11.990 -9.359 7.190 1.00 87.75 139 GLU A N 1
ATOM 1097 C CA . GLU A 1 139 ? -11.643 -10.252 8.302 1.00 87.75 139 GLU A CA 1
ATOM 1098 C C . GLU A 1 139 ? -11.457 -9.468 9.612 1.00 87.75 139 GLU A C 1
ATOM 1100 O O . GLU A 1 139 ? -12.073 -9.812 10.622 1.00 87.75 139 GLU A O 1
ATOM 1105 N N . GLU A 1 140 ? -10.683 -8.375 9.598 1.00 84.25 140 GLU A N 1
ATOM 1106 C CA . GLU A 1 140 ? -10.456 -7.517 10.775 1.00 84.25 140 GLU A CA 1
ATOM 1107 C C . GLU A 1 140 ? -11.728 -6.789 11.244 1.00 84.25 140 GLU A C 1
ATOM 1109 O O . GLU A 1 140 ? -11.917 -6.578 12.445 1.00 84.25 140 GLU A O 1
ATOM 1114 N N . CYS A 1 141 ? -12.630 -6.439 10.322 1.00 80.75 141 CYS A N 1
ATOM 1115 C CA . CYS A 1 141 ? -13.952 -5.889 10.628 1.00 80.75 141 CYS A CA 1
ATOM 1116 C C . CYS A 1 141 ? -14.925 -6.927 11.212 1.00 80.75 141 CYS A C 1
ATOM 1118 O O . CYS A 1 141 ? -16.021 -6.550 11.628 1.00 80.75 141 CYS A O 1
ATOM 1120 N N . GLY A 1 142 ? -14.588 -8.221 11.201 1.00 73.62 142 GLY A N 1
ATOM 1121 C CA . GLY A 1 142 ? -15.505 -9.291 11.602 1.00 73.62 142 GLY A CA 1
ATOM 1122 C C . GLY A 1 142 ? -16.675 -9.497 10.632 1.00 73.62 142 GLY A C 1
ATOM 1123 O O . GLY A 1 142 ? -17.658 -10.142 10.988 1.00 73.62 142 GLY A O 1
ATOM 1124 N N . LYS A 1 143 ? -16.589 -8.966 9.404 1.00 62.88 143 LYS A N 1
ATOM 1125 C CA . LYS A 1 143 ? -17.575 -9.209 8.336 1.00 62.88 143 LYS A CA 1
ATOM 1126 C C . LYS A 1 143 ? -17.321 -10.537 7.611 1.00 62.88 143 LYS A C 1
ATOM 1128 O O . LYS A 1 143 ? -18.227 -11.064 6.974 1.00 62.88 143 LYS A O 1
ATOM 1133 N N . GLY A 1 144 ? -16.123 -11.110 7.764 1.00 51.12 144 GLY A N 1
ATOM 1134 C CA . GLY A 1 144 ? -15.721 -12.404 7.199 1.00 51.12 144 GLY A CA 1
ATOM 1135 C C . GLY A 1 144 ? -16.213 -13.658 7.941 1.00 51.12 144 GLY A C 1
ATOM 1136 O O . GLY A 1 144 ? -15.957 -14.771 7.485 1.00 51.12 144 GLY A O 1
ATOM 1137 N N . THR A 1 145 ? -16.939 -13.540 9.056 1.00 51.94 145 THR A N 1
ATOM 1138 C CA . THR A 1 145 ? -17.447 -14.691 9.826 1.00 51.94 145 THR A CA 1
ATOM 1139 C C . THR A 1 145 ? -18.942 -14.931 9.611 1.00 51.94 145 THR A C 1
ATOM 1141 O O . THR A 1 145 ? -19.751 -14.872 10.531 1.00 51.94 145 THR A O 1
ATOM 1144 N N . MET A 1 146 ? -19.302 -15.327 8.387 1.00 45.00 146 MET A N 1
ATOM 1145 C CA . MET A 1 146 ? -20.380 -16.309 8.185 1.00 45.00 146 MET A CA 1
ATOM 1146 C C . MET A 1 146 ? -19.833 -17.722 7.936 1.00 45.00 146 MET A C 1
ATOM 1148 O O . MET A 1 146 ? -20.554 -18.591 7.455 1.00 45.00 146 MET A O 1
ATOM 1152 N N . GLN A 1 147 ? -18.592 -18.018 8.343 1.00 46.09 147 GLN A N 1
ATOM 1153 C CA . GLN A 1 147 ? -18.289 -19.394 8.730 1.00 46.09 147 GLN A CA 1
ATOM 1154 C C . GLN A 1 147 ? -18.956 -19.665 10.076 1.00 46.09 147 GLN A C 1
ATOM 1156 O O . GLN A 1 147 ? -18.363 -19.538 11.148 1.00 46.09 147 GLN A O 1
ATOM 1161 N N . GLN A 1 148 ? -20.234 -20.036 9.986 1.00 46.59 148 GLN A N 1
ATOM 1162 C CA . GLN A 1 148 ? -20.862 -20.927 10.941 1.00 46.59 148 GLN A CA 1
ATOM 1163 C C . GLN A 1 148 ? -19.910 -22.105 11.135 1.00 46.59 148 GLN A C 1
ATOM 1165 O O . GLN A 1 148 ? -19.845 -23.019 10.318 1.00 46.59 148 GLN A O 1
ATOM 1170 N N . ARG A 1 149 ? -19.141 -22.077 12.219 1.00 42.94 149 ARG A N 1
ATOM 1171 C CA . ARG A 1 149 ? -18.602 -23.300 12.790 1.00 42.94 149 ARG A CA 1
ATOM 1172 C C . ARG A 1 149 ? -19.850 -24.104 13.163 1.00 42.94 149 ARG A C 1
ATOM 1174 O O . ARG A 1 149 ? -20.592 -23.617 14.021 1.00 42.94 149 ARG A O 1
ATOM 1181 N N . PRO A 1 150 ? -20.167 -25.240 12.516 1.00 45.75 150 PRO A N 1
ATOM 1182 C CA . PRO A 1 150 ? -21.261 -26.064 12.995 1.00 45.75 150 PRO A CA 1
ATOM 1183 C C . PRO A 1 150 ? -20.944 -26.376 14.454 1.00 45.75 150 PRO A C 1
ATOM 1185 O O . PRO A 1 150 ? -19.893 -26.941 14.764 1.00 45.75 150 PRO A O 1
ATOM 1188 N N . LEU A 1 151 ? -21.811 -25.909 15.354 1.00 44.31 151 LEU A N 1
ATOM 1189 C CA . LEU A 1 151 ? -21.842 -26.369 16.733 1.00 44.31 151 LEU A CA 1
ATOM 1190 C C . LEU A 1 151 ? -21.819 -27.901 16.653 1.00 44.31 151 LEU A C 1
ATOM 1192 O O . LEU A 1 151 ? -22.751 -28.460 16.068 1.00 44.31 151 LEU A O 1
ATOM 1196 N N . PRO A 1 152 ? -20.784 -28.601 17.158 1.00 45.50 152 PRO A N 1
ATOM 1197 C CA . PRO A 1 152 ? -20.884 -30.041 17.293 1.00 45.50 152 PRO A CA 1
ATOM 1198 C C . PRO A 1 152 ? -22.108 -30.288 18.165 1.00 45.50 152 PRO A C 1
ATOM 1200 O O . PRO A 1 152 ? -22.190 -29.780 19.283 1.00 45.50 152 PRO A O 1
ATOM 1203 N N . HIS A 1 153 ? -23.092 -30.966 17.580 1.00 55.22 153 HIS A N 1
ATOM 1204 C CA . HIS A 1 153 ? -24.385 -31.269 18.161 1.00 55.22 153 HIS A CA 1
ATOM 1205 C C . HIS A 1 153 ? -24.286 -31.558 19.663 1.00 55.22 153 HIS A C 1
ATOM 1207 O O . HIS A 1 153 ? -23.963 -32.667 20.086 1.00 55.22 153 HIS A O 1
ATOM 1213 N N . ALA A 1 154 ? -24.678 -30.577 20.475 1.00 51.38 154 ALA A N 1
ATOM 1214 C CA . ALA A 1 154 ? -25.274 -30.836 21.771 1.00 51.38 154 ALA A CA 1
ATOM 1215 C C . ALA A 1 154 ? -26.668 -31.437 21.519 1.00 51.38 154 ALA A C 1
ATOM 1217 O O . ALA A 1 154 ? -27.689 -30.772 21.649 1.00 51.38 154 ALA A O 1
ATOM 1218 N N . GLN A 1 155 ? -26.710 -32.691 21.073 1.00 53.97 155 GLN A N 1
ATOM 1219 C CA . GLN A 1 155 ? -27.912 -33.518 21.070 1.00 53.97 155 GLN A CA 1
ATOM 1220 C C . GLN A 1 155 ? -27.534 -34.903 21.579 1.00 53.97 155 GLN A C 1
ATOM 1222 O O . G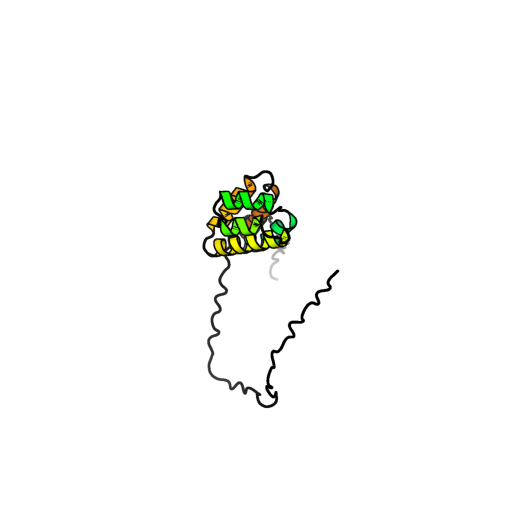LN A 1 155 ? -27.431 -35.868 20.827 1.00 53.97 155 GLN A O 1
ATOM 1227 N N . GLN A 1 156 ? -27.344 -35.002 22.892 1.00 55.06 156 GLN A N 1
ATOM 1228 C CA . GLN A 1 156 ? -27.772 -36.218 23.563 1.00 55.06 156 GLN A CA 1
ATOM 1229 C C . GLN A 1 156 ? -29.174 -35.965 24.125 1.00 55.06 156 GLN A C 1
ATOM 1231 O O . GLN A 1 156 ? -29.360 -35.013 24.886 1.00 55.06 156 GLN A O 1
ATOM 1236 N N . PRO A 1 157 ? -30.176 -36.761 23.720 1.00 52.34 157 PRO A N 1
ATOM 1237 C CA . PRO A 1 157 ? -31.531 -36.623 24.219 1.00 52.34 157 PRO A CA 1
ATOM 1238 C C . PRO A 1 157 ? -31.550 -36.905 25.720 1.00 52.34 157 PRO A C 1
ATOM 1240 O O . PRO A 1 157 ? -31.023 -37.921 26.180 1.00 52.34 157 PRO A O 1
ATOM 1243 N N . LEU A 1 158 ? -32.203 -36.010 26.466 1.00 51.94 158 LEU A N 1
ATOM 1244 C CA . LEU A 1 158 ? -32.741 -36.277 27.795 1.00 51.94 158 LEU A CA 1
ATOM 1245 C C . LEU A 1 158 ? -33.455 -37.631 27.741 1.00 51.94 158 LEU A C 1
ATOM 1247 O O . LEU A 1 158 ? -34.569 -37.738 27.225 1.00 51.94 158 LEU A O 1
ATOM 1251 N N . ARG A 1 159 ? -32.797 -38.688 28.230 1.00 51.72 159 ARG A N 1
ATOM 1252 C CA . ARG A 1 159 ? -33.460 -39.967 28.451 1.00 51.72 159 ARG A CA 1
ATOM 1253 C C . ARG A 1 159 ? -34.532 -39.719 29.498 1.00 51.72 159 ARG A C 1
ATOM 1255 O O . ARG A 1 159 ? -34.245 -39.659 30.689 1.00 51.72 159 ARG A O 1
ATOM 1262 N N . GLN A 1 160 ? -35.768 -39.602 29.024 1.00 56.28 160 GLN A N 1
ATOM 1263 C CA . GLN A 1 160 ? -36.947 -39.920 29.803 1.00 56.28 160 GLN A CA 1
ATOM 1264 C C . GLN A 1 160 ? -36.730 -41.313 30.395 1.00 56.28 160 GLN A C 1
ATOM 1266 O O . GLN A 1 160 ? -36.815 -42.327 29.702 1.00 56.28 160 GLN A O 1
ATOM 1271 N N . ARG A 1 161 ? -36.391 -41.371 31.680 1.00 60.66 161 ARG A N 1
ATOM 1272 C CA . ARG A 1 161 ? -36.600 -42.573 32.471 1.00 60.66 161 ARG A CA 1
ATOM 1273 C C . ARG A 1 161 ? -37.761 -42.293 33.400 1.00 60.66 161 ARG A C 1
ATOM 1275 O O . ARG A 1 161 ? -37.613 -41.655 34.434 1.00 60.66 161 ARG A O 1
ATOM 1282 N N . ASN A 1 162 ? -38.911 -42.735 32.902 1.00 57.78 162 ASN A N 1
ATOM 1283 C CA . ASN A 1 162 ? -40.110 -43.150 33.609 1.00 57.78 162 ASN A CA 1
ATOM 1284 C C . ASN A 1 162 ? -40.006 -43.095 35.134 1.00 57.78 162 ASN A C 1
ATOM 1286 O O . ASN A 1 162 ? -39.286 -43.876 35.757 1.00 57.78 162 ASN A O 1
ATOM 1290 N N . CYS A 1 163 ? -40.847 -42.244 35.712 1.00 59.03 163 CYS A N 1
ATOM 1291 C CA . CYS A 1 163 ? -41.395 -42.452 37.038 1.00 59.03 163 CYS A CA 1
ATOM 1292 C C . CYS A 1 163 ? -41.987 -43.870 37.130 1.00 59.03 163 CYS A C 1
ATOM 1294 O O . CYS A 1 163 ? -42.858 -44.231 36.339 1.00 59.03 163 CYS A O 1
ATOM 1296 N N . CYS A 1 164 ? -41.566 -44.650 38.121 1.00 58.84 164 CYS A N 1
ATOM 1297 C CA . CYS A 1 164 ? -42.323 -45.783 38.645 1.00 58.84 164 CYS A CA 1
ATOM 1298 C C . CYS A 1 164 ? -42.304 -45.699 40.174 1.00 58.84 164 CYS A C 1
ATOM 1300 O O . CYS A 1 164 ? -41.344 -46.091 40.821 1.00 58.84 164 CYS A O 1
ATOM 1302 N N . ARG A 1 165 ? -43.362 -45.051 40.671 1.00 56.97 165 ARG A N 1
ATOM 1303 C CA . ARG A 1 165 ? -44.223 -45.385 41.817 1.00 56.97 165 ARG A CA 1
ATOM 1304 C C . ARG A 1 165 ? -43.586 -46.015 43.068 1.00 56.97 165 ARG A C 1
ATOM 1306 O O . ARG A 1 165 ? -43.018 -47.098 43.017 1.00 56.97 165 ARG A O 1
ATOM 1313 N N . CYS A 1 166 ? -43.841 -45.355 44.198 1.00 54.25 166 CYS A N 1
ATOM 1314 C CA . CYS A 1 166 ? -43.626 -45.841 45.557 1.00 54.25 166 CYS A CA 1
ATOM 1315 C C . CYS A 1 166 ? -44.312 -47.196 45.812 1.00 54.25 166 CYS A C 1
ATOM 1317 O O . CYS A 1 166 ? -45.502 -47.343 45.509 1.00 54.25 166 CYS A O 1
ATOM 1319 N N . LEU A 1 167 ? -43.574 -48.113 46.437 1.00 49.94 167 LEU A N 1
ATOM 1320 C CA . LEU A 1 167 ? -44.069 -49.127 47.368 1.00 49.94 167 LEU A CA 1
ATOM 1321 C C . LEU A 1 167 ? -43.222 -49.032 48.636 1.00 49.94 167 LEU A C 1
ATOM 1323 O O . LEU A 1 167 ? -41.981 -48.965 48.483 1.00 49.94 167 LEU A O 1
#

Foldseek 3Di:
DDDDDDDDPDDDDDPDDDDPDDDPPPPDDDDPDPDPPPPPPPDDLLLVLLVVLLVLCQPQHQLVLLLVLCVVLVLDDPVLSCCLPVPPDDSNVSSVSSSVSNSVVCVVPVVSSVSSLVSQCVDPSRNVSSVVSVVSSCVSVVVPPPPPPPPPDPDDDPPPDDDDDDD

Sequence (167 aa):
MVEREPEDLEQRVKFKGVKPEDSCIRITRSKSVALPNIQSGQMSVEQRAFRRCHQVFHDGVDPSSLVPVLYSKSLLTPEEREKAIHSTATDRERIQAILTALERRISIEPTPFNVMLAALESEPALNAVGHRIKAIYDEECGKGTMQQRPLPHAQQPLRQRNCCRCL

Organism: Geodia barretti (NCBI:txid519541)

pLDDT: mean 74.03, std 18.56, range [41.53, 93.69]

Radius of gyration: 28.99 Å; chains: 1; bounding box: 88×65×66 Å

Secondary structure (DSSP, 8-state):
-------------------SSS------S---------------HHHHHHHHHHHHHHHH--HHHHHHHHHHTT-S-HHHHHHHHH--S-HHHHHHHHHHHHHHHHTT-SHHHHHHHHHHHHSTTTHHHHHHHHHHHHHHTTTT-----PPP---------------

InterPro domains:
  IPR011029 Death-like domain superfamily [G3DSA:1.10.533.10] (32-141)
  IPR011029 Death-like domain superfamily [SSF47986] (46-121)